Protein AF-A0A918KA55-F1 (afdb_monomer)

Secondary structure (DSSP, 8-state):
------------------------PPP-----------PPPPPSSB-GGGSEEEEEPPEEEEEEEEEEE--TTSPPEEEEEEEEEEEE-EEEEEEEEPTTT--EEEE--BS-TT---EEESSPTT-EEEEEEE-

Organism: NCBI:txid1220491

Solvent-accessible surface area (backbone atoms only — not comparable to full-atom values): 8939 Å² total; per-residue (Å²): 135,84,80,88,82,84,86,86,83,83,86,80,89,80,92,76,92,73,91,74,83,82,76,76,78,75,81,79,72,80,79,73,76,71,82,81,78,80,71,78,80,78,70,89,46,42,60,69,91,78,39,47,80,45,76,46,75,56,42,70,46,78,46,74,49,77,48,77,44,86,40,86,98,53,74,60,47,78,44,37,36,42,35,38,25,26,68,37,48,16,35,33,48,36,28,44,67,42,89,88,79,67,50,73,42,82,58,87,52,55,69,56,90,82,69,85,67,42,81,42,82,65,50,60,72,38,65,60,77,76,68,45,78,99

Radius of gyration: 45.69 Å; Cα contacts (8 Å, |Δi|>4): 181; chains: 1; bounding box: 46×30×163 Å

Structure (mmCIF, N/CA/C/O backbone):
data_AF-A0A918KA55-F1
#
_entry.id   AF-A0A918KA55-F1
#
loop_
_atom_site.group_PDB
_atom_site.id
_atom_site.type_symbol
_atom_site.label_atom_id
_atom_site.label_alt_id
_atom_site.label_comp_id
_atom_site.label_asym_id
_atom_site.label_entity_id
_atom_site.label_seq_id
_atom_site.pdbx_PDB_ins_code
_atom_site.Cartn_x
_atom_site.Cartn_y
_atom_site.Cartn_z
_atom_site.occupancy
_atom_site.B_iso_or_equiv
_atom_site.auth_seq_id
_atom_site.auth_comp_id
_atom_site.auth_asym_id
_atom_site.auth_atom_id
_atom_site.pdbx_PDB_model_num
ATOM 1 N N . MET A 1 1 ? -15.176 9.967 122.867 1.00 38.62 1 MET A N 1
ATOM 2 C CA . MET A 1 1 ? -15.833 10.428 121.621 1.00 38.62 1 MET A CA 1
ATOM 3 C C . MET A 1 1 ? -16.014 9.207 120.716 1.00 38.62 1 MET A C 1
ATOM 5 O O . MET A 1 1 ? -15.393 8.191 120.985 1.00 38.62 1 MET A O 1
ATOM 9 N N . ARG A 1 2 ? -16.979 9.254 119.798 1.00 40.44 2 ARG A N 1
ATOM 10 C CA . ARG A 1 2 ? -17.869 8.151 119.382 1.00 40.44 2 ARG A CA 1
ATOM 11 C C . ARG A 1 2 ? -17.243 6.999 118.562 1.00 40.44 2 ARG A C 1
ATOM 13 O O . ARG A 1 2 ? -16.428 7.257 117.693 1.00 40.44 2 ARG A O 1
ATOM 20 N N . LEU A 1 3 ? -17.775 5.797 118.850 1.00 40.72 3 LEU A N 1
ATOM 21 C CA . LEU A 1 3 ? -18.054 4.593 118.030 1.00 40.72 3 LEU A CA 1
ATOM 22 C C . LEU A 1 3 ? -16.961 4.064 117.074 1.00 40.72 3 LEU A C 1
ATOM 24 O O . LEU A 1 3 ? -16.523 4.762 116.177 1.00 40.72 3 LEU A O 1
ATOM 28 N N . SER A 1 4 ? -16.459 2.838 117.291 1.00 51.59 4 SER A N 1
ATOM 29 C CA . SER A 1 4 ? -17.059 1.532 116.898 1.00 51.59 4 SER A CA 1
ATOM 30 C C . SER A 1 4 ? -16.923 1.302 115.389 1.00 51.59 4 SER A C 1
ATOM 32 O O . SER A 1 4 ? -17.323 2.156 114.616 1.00 51.59 4 SER A O 1
ATOM 34 N N . ILE A 1 5 ? -16.322 0.204 114.924 1.00 54.62 5 ILE A N 1
ATOM 35 C CA . ILE A 1 5 ? -17.014 -1.022 114.474 1.00 54.62 5 ILE A CA 1
ATOM 36 C C . ILE A 1 5 ? -15.901 -2.065 114.238 1.00 54.62 5 ILE A C 1
ATOM 38 O O . ILE A 1 5 ? -14.994 -1.845 113.447 1.00 54.62 5 ILE A O 1
ATOM 42 N N . LYS A 1 6 ? -15.749 -3.057 115.117 1.00 42.44 6 LYS A N 1
ATOM 43 C CA . LYS A 1 6 ? -16.194 -4.449 114.919 1.00 42.44 6 LYS A CA 1
ATOM 44 C C . LYS A 1 6 ? -15.933 -5.042 113.524 1.00 42.44 6 LYS A C 1
ATOM 46 O O . LYS A 1 6 ? -16.616 -4.716 112.567 1.00 42.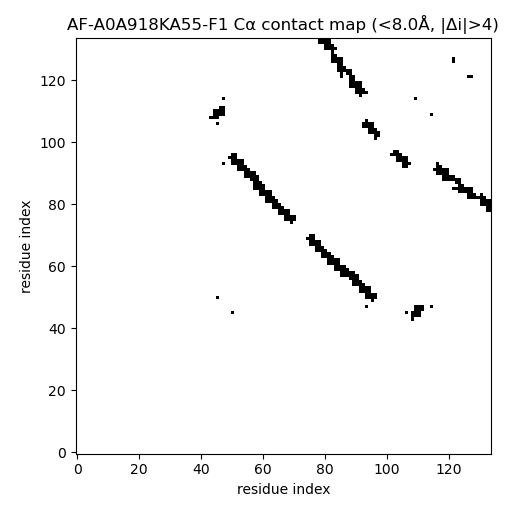44 6 LYS A O 1
ATOM 51 N N . SER A 1 7 ? -15.085 -6.069 113.555 1.00 47.94 7 SER A N 1
ATOM 52 C CA . SER A 1 7 ? -15.075 -7.245 112.681 1.00 47.94 7 SER A CA 1
ATOM 53 C C . SER A 1 7 ? -14.585 -7.065 111.250 1.00 47.94 7 SER A C 1
ATOM 55 O O . SER A 1 7 ? -15.325 -6.612 110.391 1.00 47.94 7 SER A O 1
ATOM 57 N N . LEU A 1 8 ? -13.421 -7.651 110.964 1.00 46.38 8 LEU A N 1
ATOM 58 C CA . LEU A 1 8 ? -13.393 -8.762 110.011 1.00 46.38 8 LEU A CA 1
ATOM 59 C C . LEU A 1 8 ? -12.160 -9.637 110.273 1.00 46.38 8 LEU A C 1
ATOM 61 O O . LEU A 1 8 ? -11.033 -9.307 109.919 1.00 46.38 8 LEU A O 1
ATOM 65 N N . ILE A 1 9 ? -12.399 -10.737 110.982 1.00 55.22 9 ILE A N 1
ATOM 66 C CA . ILE A 1 9 ? -11.512 -11.901 111.024 1.00 55.22 9 ILE A CA 1
ATOM 67 C C . ILE A 1 9 ? -11.809 -12.734 109.766 1.00 55.22 9 ILE A C 1
ATOM 69 O O . ILE A 1 9 ? -12.928 -12.678 109.258 1.00 55.22 9 ILE A O 1
ATOM 73 N N . LEU A 1 10 ? -10.833 -13.569 109.394 1.00 47.19 10 LEU A N 1
ATOM 74 C CA . LEU A 1 10 ? -10.891 -14.745 108.509 1.00 47.19 10 LEU A CA 1
ATOM 75 C C . LEU A 1 10 ? -10.411 -14.438 107.079 1.00 47.19 10 LEU A C 1
ATOM 77 O O . LEU A 1 10 ? -11.138 -13.899 106.259 1.00 47.19 10 LEU A O 1
ATOM 81 N N . ALA A 1 11 ? -9.102 -14.523 106.830 1.00 45.62 11 ALA A N 1
ATOM 82 C CA . ALA A 1 11 ? -8.346 -15.752 106.538 1.00 45.62 11 ALA A CA 1
ATOM 83 C C . ALA A 1 11 ? -8.782 -16.399 105.219 1.00 45.62 11 ALA A C 1
ATOM 85 O O . ALA A 1 11 ? -9.925 -16.812 105.112 1.00 45.62 11 ALA A O 1
ATOM 86 N N . THR A 1 12 ? -7.853 -16.495 104.262 1.00 50.22 12 THR A N 1
ATOM 87 C CA . THR A 1 12 ? -7.297 -17.752 103.713 1.00 50.22 12 THR A CA 1
ATOM 88 C C . THR A 1 12 ? -6.633 -17.487 102.358 1.00 50.22 12 THR A C 1
ATOM 90 O O . THR A 1 12 ? -7.292 -17.135 101.389 1.00 50.22 12 THR A O 1
ATOM 93 N N . THR 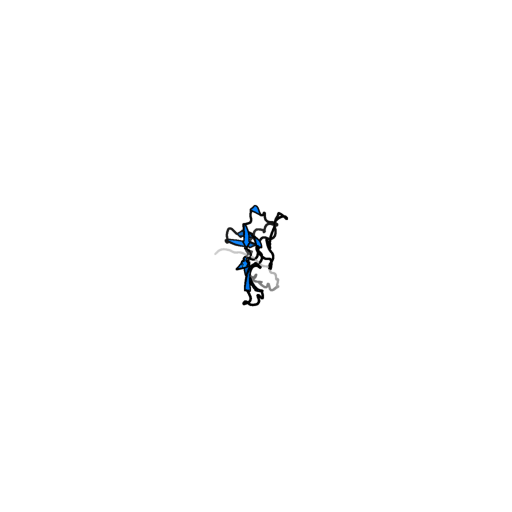A 1 13 ? -5.307 -17.645 102.338 1.00 53.47 13 THR A N 1
ATOM 94 C CA . THR A 1 13 ? -4.528 -18.434 101.364 1.00 53.47 13 THR A CA 1
ATOM 95 C C . THR A 1 13 ? -5.056 -18.583 99.930 1.00 53.47 13 THR A C 1
ATOM 97 O O . THR A 1 13 ? -6.027 -19.297 99.711 1.00 53.47 13 THR A O 1
ATOM 100 N N . ALA A 1 14 ? -4.273 -18.117 98.953 1.00 49.53 14 ALA A N 1
ATOM 101 C CA . ALA A 1 14 ? -3.889 -18.926 97.790 1.00 49.53 14 ALA A CA 1
ATOM 102 C C . ALA A 1 14 ? -2.717 -18.261 97.054 1.00 49.53 14 ALA A C 1
ATOM 104 O O . ALA A 1 14 ? -2.866 -17.255 96.365 1.00 49.53 14 ALA A O 1
ATOM 105 N N . SER A 1 15 ? -1.535 -18.842 97.224 1.00 52.38 15 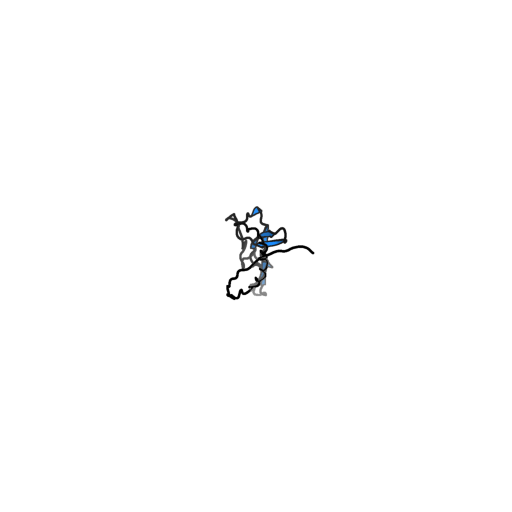SER A N 1
ATOM 106 C CA . SER A 1 15 ? -0.393 -18.653 96.339 1.00 52.38 15 SER A CA 1
ATOM 107 C C . SER A 1 15 ? -0.734 -19.180 94.945 1.00 52.38 15 SER A C 1
ATOM 109 O O . SER A 1 15 ? -1.138 -20.333 94.841 1.00 52.38 15 SER A O 1
ATOM 111 N N . ALA A 1 16 ? -0.502 -18.396 93.893 1.00 52.12 16 ALA A N 1
ATOM 112 C CA . ALA A 1 16 ? -0.042 -18.896 92.593 1.00 52.12 16 ALA A CA 1
ATOM 113 C C . ALA A 1 16 ? 0.318 -17.711 91.690 1.00 52.12 16 ALA A C 1
ATOM 115 O O . ALA A 1 16 ? -0.535 -17.045 91.111 1.00 52.12 16 ALA A O 1
ATOM 116 N N . VAL A 1 17 ? 1.617 -17.462 91.584 1.00 58.56 17 VAL A N 1
ATOM 117 C CA . VAL A 1 17 ? 2.212 -16.657 90.522 1.00 58.56 17 VAL A CA 1
ATOM 118 C C . VAL A 1 17 ? 2.050 -17.455 89.229 1.00 58.56 17 VAL A C 1
ATOM 120 O O . VAL A 1 17 ? 2.606 -18.546 89.131 1.00 58.56 17 VAL A O 1
ATOM 123 N N . ILE A 1 18 ? 1.318 -16.938 88.241 1.00 55.19 18 ILE A N 1
ATOM 124 C CA . ILE A 1 18 ? 1.461 -17.392 86.854 1.00 55.19 18 ILE A CA 1
ATOM 125 C C . ILE A 1 18 ? 1.617 -16.156 85.973 1.00 55.19 18 ILE A C 1
ATOM 127 O O . ILE A 1 18 ? 0.711 -15.346 85.807 1.00 55.19 18 ILE A O 1
ATOM 131 N N . SER A 1 19 ? 2.843 -16.039 85.476 1.00 54.78 19 SER A N 1
ATOM 132 C CA . SER A 1 19 ? 3.328 -15.168 84.416 1.00 54.78 19 SER A CA 1
ATOM 133 C C . SER A 1 19 ? 2.313 -14.994 83.281 1.00 54.78 19 SER A C 1
ATOM 135 O O . SER A 1 19 ? 2.123 -15.902 82.475 1.00 54.78 19 SER A O 1
ATOM 137 N N . GLY A 1 20 ? 1.704 -13.812 83.184 1.00 49.44 20 GLY A N 1
ATOM 138 C CA . GLY A 1 20 ? 1.009 -13.363 81.981 1.00 49.44 20 GLY A CA 1
ATOM 139 C C . GLY A 1 20 ? 1.950 -12.506 81.141 1.00 49.44 20 GLY A C 1
ATOM 140 O O . GLY A 1 20 ? 2.225 -11.365 81.504 1.00 49.44 20 GLY A O 1
ATOM 141 N N . CYS A 1 21 ? 2.459 -13.045 80.033 1.00 53.59 21 CYS A N 1
ATOM 142 C CA . CYS A 1 21 ? 3.125 -12.248 79.006 1.00 53.59 21 CYS A CA 1
ATOM 143 C C . CYS A 1 21 ? 2.113 -11.246 78.436 1.00 53.59 21 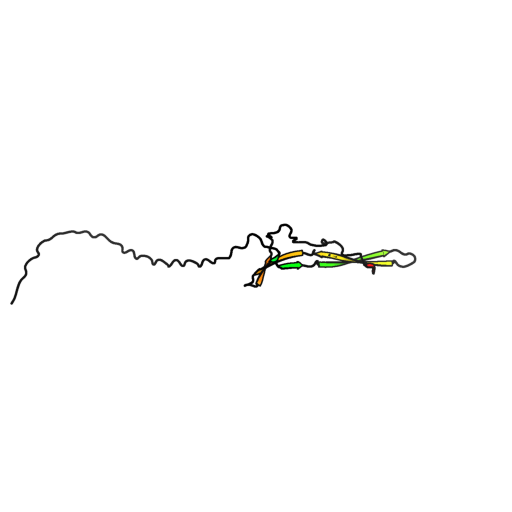CYS A C 1
ATOM 145 O O . CYS A 1 21 ? 1.148 -11.648 77.787 1.00 53.59 21 CYS A O 1
ATOM 147 N N . MET A 1 22 ? 2.323 -9.948 78.661 1.00 50.88 22 MET A N 1
ATOM 148 C CA . MET A 1 22 ? 1.639 -8.923 77.877 1.00 50.88 22 MET A CA 1
ATOM 149 C C . MET A 1 22 ? 2.215 -8.965 76.463 1.00 50.88 22 MET A C 1
ATOM 151 O O . MET A 1 22 ? 3.265 -8.389 76.192 1.00 50.88 22 MET A O 1
ATOM 155 N N . VAL A 1 23 ? 1.552 -9.699 75.572 1.00 55.97 23 VAL A N 1
ATOM 156 C CA . VAL A 1 23 ? 1.773 -9.568 74.133 1.00 55.97 23 VAL A CA 1
ATOM 157 C C . VAL A 1 23 ? 1.193 -8.214 73.745 1.00 55.97 23 VAL A C 1
ATOM 159 O O . VAL A 1 23 ? -0.019 -8.016 73.792 1.00 55.97 23 VAL A O 1
ATOM 162 N N . VAL A 1 24 ? 2.070 -7.260 73.441 1.00 64.12 24 VAL A N 1
ATOM 163 C CA . VAL A 1 24 ? 1.682 -6.021 72.766 1.00 64.12 24 VAL A CA 1
ATOM 164 C C . VAL A 1 24 ? 1.215 -6.438 71.370 1.00 64.12 24 VAL A C 1
ATOM 166 O O . VAL A 1 24 ? 2.025 -7.010 70.640 1.00 64.12 24 VAL A O 1
ATOM 169 N N . PRO A 1 25 ? -0.064 -6.247 71.001 1.00 64.88 25 PRO A N 1
ATOM 170 C CA . PRO A 1 25 ? -0.504 -6.560 69.652 1.00 64.88 25 PRO A CA 1
ATOM 171 C C . PRO A 1 25 ? 0.245 -5.648 68.679 1.00 64.88 25 PRO A C 1
ATOM 173 O O . PRO A 1 25 ? 0.283 -4.430 68.868 1.00 64.88 25 PRO A O 1
ATOM 176 N N . GLU A 1 26 ? 0.878 -6.247 67.672 1.00 68.88 26 GLU A N 1
ATOM 177 C CA . GLU A 1 26 ? 1.509 -5.498 66.591 1.00 68.88 26 GLU A CA 1
ATOM 178 C C . GLU A 1 26 ? 0.443 -4.631 65.899 1.00 68.88 26 GLU A C 1
ATOM 180 O O . GLU A 1 26 ? -0.695 -5.085 65.724 1.00 68.88 26 GLU A O 1
ATOM 185 N N . PRO A 1 27 ? 0.757 -3.367 65.559 1.00 67.06 27 PRO A N 1
ATOM 186 C CA . PRO A 1 27 ? -0.184 -2.507 64.864 1.00 67.06 27 PRO A CA 1
ATOM 187 C C . PRO A 1 27 ? -0.549 -3.167 63.535 1.00 67.06 27 PRO A C 1
ATOM 189 O O . PRO A 1 27 ? 0.310 -3.389 62.687 1.00 67.06 27 PRO A O 1
ATOM 192 N N . VAL A 1 28 ? -1.829 -3.501 63.376 1.00 65.38 28 VAL A N 1
ATOM 193 C CA . VAL A 1 28 ? -2.372 -3.987 62.108 1.00 65.38 28 VAL A CA 1
ATOM 194 C C . VAL A 1 28 ? -2.200 -2.853 61.106 1.00 65.38 28 VAL A C 1
ATOM 196 O O . VAL A 1 28 ? -2.848 -1.812 61.235 1.00 65.38 28 VAL A O 1
ATOM 199 N N . GLU A 1 29 ? -1.285 -3.020 60.153 1.00 66.00 29 GLU A N 1
ATOM 200 C CA . GLU A 1 29 ? -1.146 -2.070 59.056 1.00 66.00 29 GLU A CA 1
ATOM 201 C C . GLU A 1 29 ? -2.495 -1.990 58.331 1.00 66.00 29 GLU A C 1
ATOM 203 O O . GLU A 1 29 ? -3.092 -3.035 58.039 1.00 66.00 29 GLU A O 1
ATOM 208 N N . PRO A 1 30 ? -3.036 -0.783 58.082 1.00 62.66 30 PRO A N 1
ATOM 209 C CA . PRO A 1 30 ? -4.250 -0.659 57.301 1.00 62.66 30 PRO A CA 1
ATOM 210 C C . PRO A 1 30 ? -3.971 -1.291 55.942 1.00 62.66 30 PRO A C 1
ATOM 212 O O . PRO A 1 30 ? -3.089 -0.837 55.213 1.00 62.66 30 PRO A O 1
ATOM 215 N N . VAL A 1 31 ? -4.700 -2.362 55.625 1.00 63.03 31 VAL A N 1
ATOM 216 C CA . VAL A 1 31 ? -4.710 -2.942 54.286 1.00 63.03 31 VAL A CA 1
ATOM 217 C C . VAL A 1 31 ? -5.244 -1.847 53.376 1.00 63.03 31 VAL A C 1
ATOM 219 O O . VAL A 1 31 ? -6.443 -1.583 53.332 1.00 63.03 31 VAL A O 1
ATOM 222 N N . VAL A 1 32 ? -4.330 -1.133 52.723 1.00 61.91 32 VAL A N 1
ATOM 223 C CA . VAL A 1 32 ? -4.665 -0.209 51.651 1.00 61.91 32 VAL A CA 1
ATOM 224 C C . VAL A 1 32 ? -5.157 -1.101 50.525 1.00 61.91 32 VAL A C 1
ATOM 226 O O . VAL A 1 32 ? -4.359 -1.727 49.828 1.00 61.91 32 VAL A O 1
ATOM 229 N N . GLU A 1 33 ? -6.475 -1.237 50.403 1.00 64.56 33 GLU A N 1
ATOM 230 C CA . GLU A 1 33 ? -7.081 -1.833 49.221 1.00 64.56 33 GLU A CA 1
ATOM 231 C C . GLU A 1 33 ? -6.590 -1.010 48.029 1.00 64.56 33 GLU A C 1
ATOM 233 O O . GLU A 1 33 ? -6.897 0.178 47.902 1.00 64.56 33 GLU A O 1
ATOM 238 N N . ALA A 1 34 ? -5.715 -1.608 47.218 1.00 64.75 34 ALA A N 1
ATOM 239 C CA . ALA A 1 34 ? -5.224 -0.961 46.017 1.00 64.75 34 ALA A CA 1
ATOM 240 C C . ALA A 1 34 ? -6.445 -0.592 45.162 1.00 64.75 34 ALA A C 1
ATOM 242 O O . ALA A 1 34 ? -7.324 -1.442 44.989 1.00 64.75 34 ALA A O 1
ATOM 243 N N . PRO A 1 35 ? -6.537 0.647 44.650 1.00 65.75 35 PRO A N 1
ATOM 244 C CA . PRO A 1 35 ? -7.652 1.028 43.803 1.00 65.75 35 PRO A CA 1
ATOM 245 C C . PRO A 1 35 ? -7.698 0.067 42.616 1.00 65.75 35 PRO A C 1
ATOM 247 O O . PRO A 1 35 ? -6.742 -0.030 41.844 1.00 65.75 35 PRO A O 1
ATOM 250 N N . VAL A 1 36 ? -8.797 -0.679 42.504 1.00 65.56 36 VAL A N 1
ATOM 251 C CA . VAL A 1 36 ? -9.068 -1.519 41.342 1.00 65.56 36 VAL A CA 1
ATOM 252 C C . VAL A 1 36 ? -9.317 -0.562 40.186 1.00 65.56 36 VAL A C 1
ATOM 254 O O . VAL A 1 36 ? -10.363 0.076 40.102 1.00 65.56 36 VAL A O 1
ATOM 257 N N . VAL A 1 37 ? -8.311 -0.400 39.332 1.00 65.69 37 VAL A N 1
ATOM 258 C CA . VAL A 1 37 ? -8.465 0.308 38.065 1.00 65.69 37 VAL A CA 1
ATOM 259 C C . VAL A 1 37 ? -9.266 -0.621 37.158 1.00 65.69 37 VAL A C 1
ATOM 261 O O . VAL A 1 37 ? -8.725 -1.582 36.612 1.00 65.69 37 VAL A O 1
ATOM 264 N N . GLU A 1 38 ? -10.571 -0.378 37.054 1.00 63.66 38 GLU A N 1
ATOM 265 C CA . GLU A 1 38 ? -11.433 -1.050 36.084 1.00 63.66 38 GLU A CA 1
ATOM 266 C C . GLU A 1 38 ? -11.037 -0.577 34.681 1.00 63.66 38 GLU A C 1
ATOM 268 O O . GLU A 1 38 ? -11.504 0.448 34.189 1.00 63.66 38 GLU A O 1
ATOM 273 N N . VAL A 1 39 ? -10.116 -1.302 34.042 1.00 66.81 39 VAL A N 1
ATOM 274 C CA . VAL A 1 39 ? -9.835 -1.115 32.617 1.00 66.81 39 VAL A CA 1
ATOM 275 C C . VAL A 1 39 ? -11.075 -1.596 31.860 1.00 66.81 39 VAL A C 1
ATOM 277 O O . VAL A 1 39 ? -11.466 -2.754 32.045 1.00 66.81 3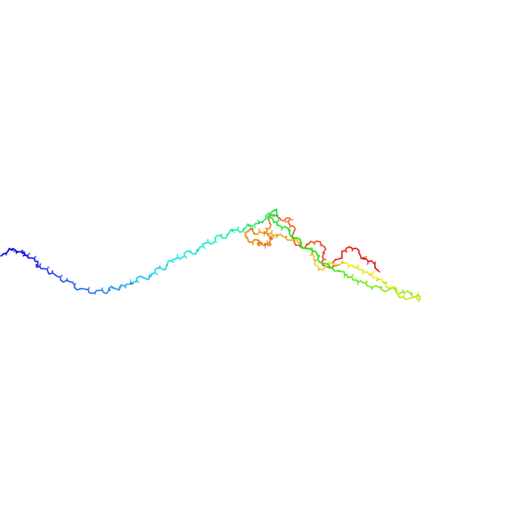9 VAL A O 1
ATOM 280 N N . PRO A 1 40 ? -11.721 -0.749 31.038 1.00 64.38 40 PRO A N 1
ATOM 281 C CA . PRO A 1 40 ? -12.876 -1.179 30.266 1.00 64.38 40 PRO A CA 1
ATOM 282 C C . PRO A 1 40 ? -12.476 -2.371 29.395 1.00 64.38 40 PRO A C 1
ATOM 284 O O . PRO A 1 40 ? -11.437 -2.356 28.733 1.00 64.38 40 PRO A O 1
ATOM 287 N N . ALA A 1 41 ? -13.285 -3.430 29.431 1.00 69.00 41 ALA A N 1
ATOM 288 C CA . ALA A 1 41 ? -13.024 -4.617 28.634 1.00 69.00 41 ALA A CA 1
ATOM 289 C C . ALA A 1 41 ? -13.030 -4.234 27.149 1.00 69.00 41 ALA A C 1
ATOM 291 O O . ALA A 1 41 ? -14.025 -3.701 26.650 1.00 69.00 41 ALA A O 1
ATOM 292 N N . ALA A 1 42 ? -11.922 -4.501 26.453 1.00 68.50 42 ALA A N 1
ATOM 293 C CA . ALA A 1 42 ? -11.866 -4.335 25.009 1.00 68.50 42 ALA A CA 1
ATOM 294 C C . ALA A 1 42 ? -12.970 -5.191 24.357 1.00 68.50 42 ALA A C 1
ATOM 296 O O . ALA A 1 42 ? -13.208 -6.324 24.799 1.00 68.50 42 ALA A O 1
ATOM 297 N N . PRO A 1 43 ? -13.671 -4.669 23.338 1.00 75.62 43 PRO A N 1
ATOM 298 C CA . PRO A 1 43 ? -14.708 -5.426 22.656 1.00 75.62 43 PRO A CA 1
ATOM 299 C C . PRO A 1 43 ? -14.102 -6.652 21.959 1.00 75.62 43 PRO A C 1
ATOM 301 O O . PRO A 1 43 ? -12.970 -6.624 21.477 1.00 75.62 43 PRO A O 1
ATOM 304 N N . LEU A 1 44 ? -14.871 -7.743 21.902 1.00 82.88 44 LEU A N 1
ATOM 305 C CA . LEU A 1 44 ? -14.433 -9.002 21.283 1.00 82.88 44 LEU A CA 1
ATOM 306 C C . LEU A 1 44 ? -14.142 -8.842 19.783 1.00 82.88 44 LEU A C 1
ATOM 308 O O . LEU A 1 44 ? -13.235 -9.486 19.260 1.00 82.88 44 LEU A O 1
ATOM 312 N N . CYS A 1 45 ? -14.890 -7.971 19.108 1.00 87.19 45 CYS A N 1
ATOM 313 C CA . CYS A 1 45 ? -14.698 -7.595 17.715 1.00 87.19 45 CYS A CA 1
ATOM 314 C C . CYS A 1 45 ? -15.080 -6.121 17.516 1.00 87.19 45 CYS A C 1
ATOM 316 O O . CYS A 1 45 ? -15.839 -5.561 18.314 1.00 87.19 45 CYS A O 1
ATOM 318 N N . TYR A 1 46 ? -14.559 -5.502 16.461 1.00 88.69 46 TYR A N 1
ATOM 319 C CA . TYR A 1 46 ? -14.869 -4.128 16.082 1.00 88.69 46 TYR A CA 1
ATOM 320 C C . TYR A 1 46 ? -15.693 -4.078 14.795 1.00 88.69 46 TYR A C 1
ATOM 322 O O . TYR A 1 46 ? -15.402 -4.762 13.812 1.00 88.69 46 TYR A O 1
ATOM 330 N N . GLU A 1 47 ? -16.703 -3.212 14.796 1.00 89.38 47 GLU A N 1
ATOM 331 C CA . GLU A 1 47 ? -17.453 -2.848 13.598 1.00 89.38 47 GLU A CA 1
ATOM 332 C C . GLU A 1 47 ? -16.618 -1.907 12.727 1.00 89.38 47 GLU A C 1
ATOM 334 O O . GLU A 1 47 ? -16.151 -0.870 13.198 1.00 89.38 47 GLU A O 1
ATOM 339 N N . VAL A 1 48 ? -16.478 -2.219 11.438 1.00 86.44 48 VAL A N 1
ATOM 340 C CA . VAL A 1 48 ? -15.643 -1.447 10.493 1.00 86.44 48 VAL A CA 1
ATOM 341 C C . VAL A 1 48 ? -16.098 0.005 10.379 1.00 86.44 48 VAL A C 1
ATOM 343 O O . VAL A 1 48 ? -15.285 0.909 10.227 1.00 86.44 48 VAL A O 1
ATOM 346 N N . THR A 1 49 ? -17.405 0.242 10.505 1.00 86.62 49 THR A N 1
ATOM 347 C CA . THR A 1 49 ? -18.001 1.586 10.448 1.00 86.62 49 THR A CA 1
ATOM 348 C C . THR A 1 49 ? -17.536 2.508 11.576 1.00 86.62 49 THR A C 1
ATOM 350 O O . THR A 1 49 ? -17.626 3.727 11.436 1.00 86.62 49 THR A O 1
ATOM 353 N N . ALA A 1 50 ? -17.036 1.944 12.678 1.00 83.44 50 ALA A N 1
ATOM 354 C CA . ALA A 1 50 ? -16.486 2.683 13.808 1.00 83.44 50 ALA A CA 1
ATOM 355 C C . ALA A 1 50 ? -14.958 2.863 13.725 1.00 83.44 50 ALA A C 1
ATOM 357 O O . ALA A 1 50 ? -14.380 3.536 14.579 1.00 83.44 50 ALA A O 1
ATOM 358 N N . LEU A 1 51 ? -14.304 2.262 12.727 1.00 87.88 51 LEU A N 1
ATOM 359 C CA . LEU A 1 51 ? -12.856 2.291 12.552 1.00 87.88 51 LEU A CA 1
ATOM 360 C C . LEU A 1 51 ? -12.448 3.293 11.478 1.00 87.88 51 LEU A C 1
ATOM 362 O O . LEU A 1 51 ? -13.181 3.574 10.529 1.00 87.88 51 LEU A O 1
ATOM 366 N N . GLN A 1 52 ? -11.229 3.803 11.607 1.00 90.06 52 G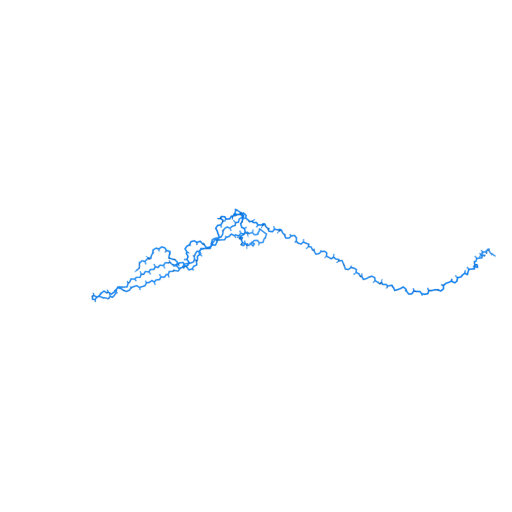LN A N 1
ATOM 367 C CA . GLN A 1 52 ? -10.612 4.610 10.569 1.00 90.06 52 GLN A CA 1
ATOM 368 C C . GLN A 1 52 ? -9.764 3.714 9.667 1.00 90.06 52 GLN A C 1
ATOM 370 O O . GLN A 1 52 ? -8.858 3.033 10.141 1.00 90.06 52 GLN A O 1
ATOM 375 N N . MET A 1 53 ? -10.045 3.741 8.364 1.00 91.00 53 MET A N 1
ATOM 376 C CA . MET A 1 53 ? -9.217 3.088 7.352 1.00 91.00 53 MET A CA 1
ATOM 377 C C . MET A 1 53 ? -7.997 3.959 7.039 1.00 91.00 53 MET A C 1
ATOM 379 O O . MET A 1 53 ? -8.141 5.155 6.769 1.00 91.00 53 MET A O 1
ATOM 383 N N . ILE A 1 54 ? -6.810 3.360 7.064 1.00 90.75 54 ILE A N 1
ATOM 384 C CA . ILE A 1 54 ? -5.553 3.989 6.666 1.00 90.75 54 ILE A CA 1
ATOM 385 C C . ILE A 1 54 ? -4.970 3.195 5.500 1.00 90.75 54 ILE A C 1
ATOM 387 O O . ILE A 1 54 ? -4.791 1.983 5.589 1.00 90.75 54 ILE A O 1
ATOM 391 N N . GLU A 1 55 ? -4.663 3.902 4.415 1.00 90.88 55 GLU A N 1
ATOM 392 C CA . GLU A 1 55 ? -4.000 3.352 3.235 1.00 90.88 55 GLU A CA 1
ATOM 393 C C . GLU A 1 55 ? -2.572 3.903 3.158 1.00 90.88 55 GLU A C 1
ATOM 395 O O . GLU A 1 55 ? -2.358 5.116 3.066 1.00 90.88 55 GLU A O 1
ATOM 400 N N . ILE A 1 56 ? -1.589 3.007 3.217 1.00 91.19 56 ILE A N 1
ATOM 401 C CA . ILE A 1 56 ? -0.193 3.309 2.908 1.00 91.19 56 ILE A CA 1
ATOM 402 C C . ILE A 1 56 ? -0.010 3.077 1.407 1.00 91.19 56 ILE A C 1
ATOM 404 O O . ILE A 1 56 ? -0.169 1.942 0.952 1.00 91.19 56 ILE A O 1
ATOM 408 N N . PRO A 1 57 ? 0.334 4.114 0.626 1.00 90.00 57 PRO A N 1
ATOM 409 C CA . PRO A 1 57 ? 0.508 3.969 -0.811 1.00 90.00 57 PRO A CA 1
ATOM 410 C C . PRO A 1 57 ? 1.727 3.101 -1.144 1.00 90.00 57 PRO A C 1
ATOM 412 O O . PRO A 1 57 ? 2.690 3.028 -0.377 1.00 90.00 57 PRO A O 1
ATOM 415 N N . ALA A 1 58 ? 1.699 2.487 -2.327 1.00 91.94 58 ALA A N 1
ATOM 416 C CA . ALA A 1 58 ? 2.821 1.714 -2.842 1.00 91.94 58 ALA A CA 1
ATOM 417 C C . ALA A 1 58 ? 4.047 2.612 -3.080 1.00 91.94 58 ALA A C 1
ATOM 419 O O . ALA A 1 58 ? 3.929 3.725 -3.598 1.00 91.94 58 ALA A O 1
ATOM 420 N N . GLU A 1 59 ? 5.234 2.106 -2.752 1.00 93.06 59 GLU A N 1
ATOM 421 C CA . GLU A 1 59 ? 6.498 2.760 -3.094 1.00 93.06 59 GLU A CA 1
ATOM 422 C C . GLU A 1 59 ? 7.026 2.193 -4.406 1.00 93.06 59 GLU A C 1
ATOM 424 O O . GLU A 1 59 ? 7.111 0.973 -4.581 1.00 93.06 59 GLU A O 1
ATOM 429 N N . THR A 1 60 ? 7.425 3.077 -5.316 1.00 93.81 60 THR A N 1
ATOM 430 C CA . THR A 1 60 ? 7.832 2.705 -6.670 1.00 93.81 60 THR A CA 1
ATOM 431 C C . THR A 1 60 ? 9.224 3.225 -7.008 1.00 93.81 60 THR A C 1
ATOM 433 O O . THR A 1 60 ? 9.776 4.115 -6.355 1.00 93.81 60 THR A O 1
ATOM 436 N N . LYS A 1 61 ? 9.839 2.628 -8.030 1.00 92.56 61 LYS A N 1
ATOM 437 C CA . LYS A 1 61 ? 11.122 3.065 -8.581 1.00 92.56 61 LYS A CA 1
ATOM 438 C C . LYS A 1 61 ? 11.145 2.904 -10.083 1.00 92.56 61 LYS A C 1
ATOM 440 O O . LYS A 1 61 ? 10.778 1.864 -10.614 1.00 92.56 61 LYS A O 1
ATOM 445 N N . THR A 1 62 ? 11.705 3.894 -10.760 1.00 92.62 62 THR A N 1
ATOM 446 C CA . THR A 1 62 ? 11.992 3.804 -12.188 1.00 92.62 62 THR A CA 1
ATOM 447 C C . THR A 1 62 ? 13.266 2.996 -12.433 1.00 92.62 62 THR A C 1
ATOM 449 O O . THR A 1 62 ? 14.341 3.309 -11.913 1.00 92.62 62 THR A O 1
ATOM 452 N N . VAL A 1 63 ? 13.157 1.957 -13.254 1.00 91.19 63 VAL A N 1
ATOM 453 C CA . VAL A 1 63 ? 14.277 1.193 -13.804 1.00 91.19 63 VAL A CA 1
ATOM 454 C C . VAL A 1 63 ? 14.459 1.587 -15.261 1.00 91.19 63 VAL A C 1
ATOM 456 O O . VAL A 1 63 ? 13.493 1.664 -16.016 1.00 91.19 63 VAL A O 1
ATOM 459 N N . VAL A 1 64 ? 15.707 1.844 -15.652 1.00 91.69 64 VAL A N 1
ATOM 460 C CA . VAL A 1 64 ? 16.063 2.228 -17.020 1.00 91.69 64 VAL A CA 1
ATOM 461 C C . VAL A 1 64 ? 16.893 1.118 -17.649 1.00 91.69 64 VAL A C 1
ATOM 463 O O . VAL A 1 64 ? 17.982 0.799 -17.172 1.00 91.69 64 VAL A O 1
ATOM 466 N N . GLY A 1 65 ? 16.367 0.537 -18.722 1.00 90.25 65 GLY A N 1
ATOM 467 C CA . GLY A 1 65 ? 17.088 -0.346 -19.630 1.00 90.25 65 GLY A CA 1
ATOM 468 C C . GLY A 1 65 ? 17.670 0.453 -20.794 1.00 90.25 65 GLY A C 1
ATOM 469 O O . GLY A 1 65 ? 17.019 1.357 -21.314 1.00 90.25 65 GLY A O 1
ATOM 470 N N . ILE A 1 66 ? 18.896 0.124 -21.195 1.00 90.62 66 ILE A N 1
ATOM 471 C CA . ILE A 1 66 ? 19.530 0.672 -22.397 1.00 90.62 66 ILE A CA 1
ATOM 472 C C . ILE A 1 66 ? 19.851 -0.509 -23.306 1.00 90.62 66 ILE A C 1
ATOM 474 O O . ILE A 1 66 ? 20.610 -1.397 -22.915 1.00 90.62 66 ILE A O 1
ATOM 478 N N . SER A 1 67 ? 19.268 -0.530 -24.499 1.00 89.44 67 SER A N 1
ATOM 479 C CA . SER A 1 67 ? 19.589 -1.492 -25.550 1.00 89.44 67 SER A CA 1
ATOM 480 C C . SER A 1 67 ? 20.402 -0.817 -26.650 1.00 89.44 67 SER A C 1
ATOM 482 O O . SER A 1 67 ? 20.156 0.331 -27.015 1.00 89.44 67 SER A O 1
ATOM 484 N N . LEU A 1 68 ? 21.388 -1.542 -27.175 1.00 91.69 68 LEU A N 1
ATOM 485 C CA . LEU A 1 68 ? 22.196 -1.114 -28.313 1.00 91.69 68 LEU A CA 1
ATOM 486 C C . LEU A 1 68 ? 21.798 -1.943 -29.527 1.00 91.69 68 LEU A C 1
ATOM 488 O O . LEU A 1 68 ? 21.857 -3.172 -29.489 1.00 91.69 68 LEU A O 1
ATOM 492 N N . ILE A 1 69 ? 21.396 -1.268 -30.596 1.00 90.19 69 ILE A N 1
ATOM 493 C CA . ILE A 1 69 ? 21.068 -1.896 -31.873 1.00 90.19 69 ILE A CA 1
ATOM 494 C C . ILE A 1 69 ? 22.226 -1.623 -32.827 1.00 90.19 69 ILE A C 1
ATOM 496 O O . ILE A 1 69 ? 22.483 -0.476 -33.192 1.00 90.19 69 ILE A O 1
ATOM 500 N N . GLU A 1 70 ? 22.939 -2.676 -33.226 1.00 92.56 70 GLU A N 1
ATOM 501 C CA . GLU A 1 70 ? 24.013 -2.567 -34.214 1.00 92.56 70 GLU A CA 1
ATOM 502 C C . GLU A 1 70 ? 23.447 -2.101 -35.563 1.00 92.56 70 GLU A C 1
ATOM 504 O O . GLU A 1 70 ? 22.499 -2.690 -36.083 1.00 92.56 70 GLU A O 1
ATOM 509 N N . ASN A 1 71 ? 24.034 -1.050 -36.143 1.00 92.25 71 ASN A N 1
ATOM 510 C CA . ASN A 1 71 ? 23.559 -0.465 -37.399 1.00 92.25 71 ASN A CA 1
ATOM 511 C C . ASN A 1 71 ? 24.691 -0.166 -38.408 1.00 92.25 71 ASN A C 1
ATOM 513 O O . ASN A 1 71 ? 24.867 0.987 -38.803 1.00 92.25 71 ASN A O 1
ATOM 517 N N . PRO A 1 72 ? 25.472 -1.162 -38.872 1.00 92.44 72 PRO A N 1
ATOM 518 C CA . PRO A 1 72 ? 26.530 -0.907 -39.852 1.00 92.44 72 PRO A CA 1
ATOM 519 C C . PRO A 1 72 ? 25.962 -0.317 -41.163 1.00 92.44 72 PRO A C 1
ATOM 521 O O . PRO A 1 72 ? 24.932 -0.799 -41.640 1.00 92.44 72 PRO A O 1
ATOM 524 N N . PRO A 1 73 ? 26.621 0.672 -41.806 1.00 92.06 73 PRO A N 1
ATOM 525 C CA . PRO A 1 73 ? 27.959 1.207 -41.520 1.00 92.06 73 PRO A CA 1
ATOM 526 C C . PRO A 1 73 ? 27.997 2.326 -40.462 1.00 92.06 73 PRO A C 1
ATOM 528 O O . PRO A 1 73 ? 29.055 2.916 -40.255 1.00 92.06 73 PRO A O 1
ATOM 531 N N . TYR A 1 74 ? 26.862 2.661 -39.854 1.00 90.44 74 TYR A N 1
ATOM 532 C CA . TYR A 1 74 ? 26.724 3.741 -38.882 1.00 90.44 74 TYR A CA 1
ATOM 533 C C . TYR A 1 74 ? 26.972 3.261 -37.448 1.00 90.44 74 TYR A C 1
ATOM 535 O O . TYR A 1 74 ? 27.083 2.061 -37.176 1.00 90.44 74 TYR A O 1
ATOM 543 N N . ASP A 1 75 ? 27.050 4.222 -36.528 1.00 92.50 75 ASP A N 1
ATOM 544 C CA . ASP A 1 75 ? 27.157 3.931 -35.103 1.00 92.50 75 ASP A CA 1
ATOM 545 C C . ASP A 1 75 ? 25.908 3.186 -34.592 1.00 92.50 75 ASP A C 1
ATOM 547 O O . ASP A 1 75 ? 24.804 3.382 -35.122 1.00 92.50 75 ASP A O 1
ATOM 551 N N . PRO A 1 76 ? 26.063 2.332 -33.562 1.00 91.00 76 PRO A N 1
ATOM 552 C CA . PRO A 1 76 ? 24.939 1.675 -32.915 1.00 91.00 76 PRO A CA 1
ATOM 553 C C . PRO A 1 76 ? 23.909 2.684 -32.410 1.00 91.00 76 PRO A C 1
ATOM 555 O O . PRO A 1 76 ? 24.246 3.745 -31.886 1.00 91.00 76 PRO A O 1
ATOM 558 N N . ILE A 1 77 ? 22.639 2.323 -32.542 1.00 90.00 77 ILE A N 1
ATOM 559 C CA . ILE A 1 77 ? 21.529 3.126 -32.039 1.00 90.00 77 ILE A CA 1
ATOM 560 C C . ILE A 1 77 ? 21.303 2.740 -30.577 1.00 90.00 77 ILE A C 1
ATOM 562 O O . ILE A 1 77 ? 21.045 1.571 -30.281 1.00 90.00 77 ILE A O 1
ATOM 566 N N . GLU A 1 78 ? 21.388 3.714 -29.670 1.00 90.31 78 GLU A N 1
ATOM 567 C CA . GLU A 1 78 ? 20.959 3.536 -28.282 1.00 90.31 78 GLU A CA 1
ATOM 568 C C . GLU A 1 78 ? 19.442 3.703 -28.190 1.00 90.31 78 GLU A C 1
ATOM 570 O O . GLU A 1 78 ? 18.897 4.716 -28.626 1.00 90.31 78 GLU A O 1
ATOM 575 N N . GLN A 1 79 ? 18.761 2.737 -27.587 1.00 90.12 79 GLN A N 1
ATOM 576 C CA . GLN A 1 79 ? 17.349 2.831 -27.246 1.00 90.12 79 GLN A CA 1
ATOM 577 C C . GLN A 1 79 ? 17.211 2.755 -25.728 1.00 90.12 79 GLN A C 1
ATOM 579 O O . GLN A 1 79 ? 17.745 1.846 -25.086 1.00 90.12 79 GLN A O 1
ATOM 584 N N . ARG A 1 80 ? 16.511 3.728 -25.141 1.00 89.88 80 ARG A N 1
ATOM 585 C CA . ARG A 1 80 ? 16.286 3.797 -23.696 1.00 89.88 80 ARG A CA 1
ATOM 586 C C . ARG A 1 80 ? 14.844 3.439 -23.395 1.00 89.88 80 ARG A C 1
ATOM 588 O O . ARG A 1 80 ? 13.921 3.975 -24.000 1.00 89.88 80 ARG A O 1
ATOM 595 N N . THR A 1 81 ? 14.656 2.537 -22.444 1.00 90.75 81 THR A N 1
ATOM 596 C CA . THR A 1 81 ? 13.334 2.143 -21.957 1.00 90.75 81 THR A CA 1
ATOM 597 C C . THR A 1 81 ? 13.266 2.383 -20.461 1.00 90.75 81 THR A C 1
ATOM 599 O O . THR A 1 81 ? 14.058 1.802 -19.718 1.00 90.75 81 THR A O 1
ATOM 602 N N . SER A 1 82 ? 12.333 3.212 -20.007 1.00 90.44 82 SER A N 1
ATOM 603 C CA . SER A 1 82 ? 12.051 3.415 -18.586 1.00 90.44 82 SER A CA 1
ATOM 604 C C . SER A 1 82 ? 10.780 2.683 -18.187 1.00 90.44 82 SER A C 1
ATOM 606 O O . SER A 1 82 ? 9.772 2.730 -18.887 1.00 90.44 82 SER A O 1
ATOM 608 N N . GLN A 1 83 ? 10.822 2.010 -17.043 1.00 91.44 83 GLN A N 1
ATOM 609 C CA . GLN A 1 83 ? 9.665 1.338 -16.473 1.00 91.44 83 GLN A CA 1
ATOM 610 C C . GLN A 1 83 ? 9.611 1.592 -14.974 1.00 91.44 83 GLN A C 1
ATOM 612 O O . GLN A 1 83 ? 10.612 1.442 -14.274 1.00 91.44 83 GLN A O 1
ATOM 617 N N . GLU A 1 84 ? 8.446 1.989 -14.479 1.00 91.94 84 GLU A N 1
ATOM 618 C CA . GLU A 1 84 ? 8.203 2.098 -13.049 1.00 91.94 84 GLU A CA 1
ATOM 619 C C . GLU A 1 84 ? 7.851 0.721 -12.489 1.00 91.94 84 GLU A C 1
ATOM 621 O O . GLU A 1 84 ? 6.980 0.033 -13.019 1.00 91.94 84 GLU A O 1
ATOM 626 N N . ILE A 1 85 ? 8.555 0.303 -11.442 1.00 92.94 85 ILE A N 1
ATOM 627 C CA . ILE A 1 85 ? 8.318 -0.959 -10.745 1.00 92.94 85 ILE A CA 1
ATOM 628 C C . ILE A 1 85 ? 7.941 -0.693 -9.294 1.00 92.94 85 ILE A C 1
ATOM 630 O O . ILE A 1 85 ? 8.471 0.224 -8.661 1.00 92.94 85 ILE A O 1
ATOM 634 N N . VAL A 1 86 ? 7.055 -1.518 -8.749 1.00 93.19 86 VAL A N 1
ATOM 635 C CA . VAL A 1 86 ? 6.710 -1.475 -7.328 1.00 93.19 86 VAL A CA 1
ATOM 636 C C . VAL A 1 86 ? 7.861 -2.063 -6.513 1.00 93.19 86 VAL A C 1
ATOM 638 O O . VAL A 1 86 ? 8.321 -3.170 -6.778 1.00 93.19 86 VAL A O 1
ATOM 641 N N . ILE A 1 87 ? 8.348 -1.328 -5.515 1.00 92.56 87 ILE A N 1
ATOM 642 C CA . ILE A 1 87 ? 9.312 -1.821 -4.519 1.00 92.56 87 ILE A CA 1
ATOM 643 C C . ILE A 1 87 ? 8.580 -2.288 -3.267 1.00 92.56 87 ILE A C 1
ATOM 645 O O . ILE A 1 87 ? 8.926 -3.325 -2.703 1.00 92.56 87 ILE A O 1
ATOM 649 N N . LYS A 1 88 ? 7.577 -1.525 -2.835 1.00 92.19 88 LYS A N 1
ATOM 650 C CA . LYS A 1 88 ? 6.752 -1.839 -1.674 1.00 92.19 88 LYS A CA 1
ATOM 651 C C . LYS A 1 88 ? 5.291 -1.754 -2.077 1.00 92.19 88 LYS A C 1
ATOM 653 O O . LYS A 1 88 ? 4.878 -0.754 -2.657 1.00 92.19 88 LYS A O 1
ATOM 658 N N . GLN A 1 89 ? 4.541 -2.809 -1.794 1.00 91.38 89 GLN A N 1
ATOM 659 C CA . GLN A 1 89 ? 3.115 -2.873 -2.091 1.00 91.38 89 GLN A CA 1
ATOM 660 C C . GLN A 1 89 ? 2.342 -1.869 -1.231 1.00 91.38 89 GLN A C 1
ATOM 662 O O . GLN A 1 89 ? 2.800 -1.503 -0.147 1.00 91.38 89 GL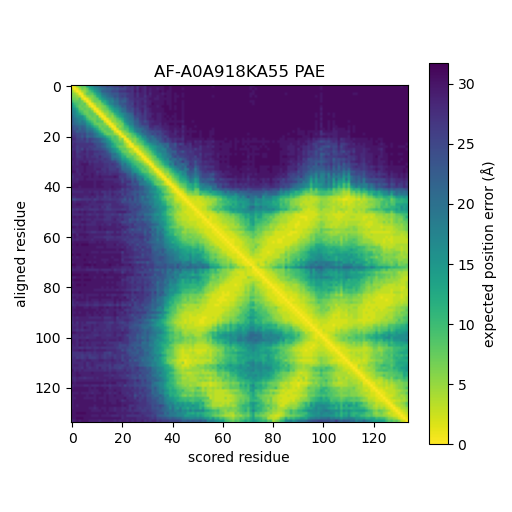N A O 1
ATOM 667 N N . ALA A 1 90 ? 1.192 -1.415 -1.724 1.00 91.56 90 ALA A N 1
ATOM 668 C CA . ALA A 1 90 ? 0.286 -0.623 -0.905 1.00 91.56 90 ALA A CA 1
ATOM 669 C C . ALA A 1 90 ? -0.317 -1.509 0.193 1.00 91.56 90 ALA A C 1
ATOM 671 O O . ALA A 1 90 ? -0.509 -2.708 -0.008 1.00 91.56 90 ALA A O 1
ATOM 672 N N . GLU A 1 91 ? -0.619 -0.930 1.349 1.00 91.88 91 GLU A N 1
ATOM 673 C CA . GLU A 1 91 ? -1.170 -1.660 2.491 1.00 91.88 91 GLU A CA 1
ATOM 674 C C . GLU A 1 91 ? -2.356 -0.906 3.088 1.00 91.88 91 GLU A C 1
ATOM 676 O O . GLU A 1 91 ? -2.292 0.307 3.288 1.00 91.88 91 GLU A O 1
ATOM 681 N N . VAL A 1 92 ? -3.430 -1.631 3.400 1.00 92.31 92 VAL A N 1
ATOM 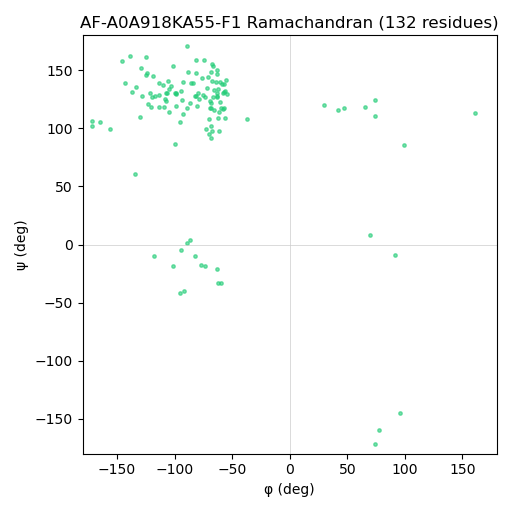682 C CA . VAL A 1 92 ? -4.617 -1.089 4.071 1.00 92.31 92 VAL A CA 1
ATOM 683 C C . VAL A 1 92 ? -4.747 -1.711 5.453 1.00 92.31 92 VAL A C 1
ATOM 685 O O . VAL A 1 92 ? -4.749 -2.934 5.596 1.00 92.31 92 VAL A O 1
ATOM 688 N N . PHE A 1 93 ? -4.895 -0.872 6.472 1.00 92.00 93 PHE A N 1
ATOM 689 C CA . PHE A 1 93 ? -5.175 -1.307 7.837 1.00 92.00 93 PHE A CA 1
ATOM 690 C C . PHE A 1 93 ? -6.208 -0.399 8.498 1.00 92.00 93 PHE A C 1
ATOM 692 O O . PHE A 1 93 ? -6.470 0.722 8.055 1.00 92.00 93 PHE A O 1
ATOM 699 N N . TYR A 1 94 ? -6.811 -0.898 9.571 1.00 91.69 94 TYR A N 1
ATOM 700 C CA . TYR A 1 94 ? -7.840 -0.188 10.317 1.00 91.69 94 TYR A CA 1
ATOM 701 C C . TYR A 1 94 ? -7.333 0.151 11.708 1.00 91.69 94 TYR A C 1
ATOM 703 O O . TYR A 1 94 ? -6.689 -0.670 12.363 1.00 91.69 94 TYR A O 1
ATOM 711 N N . VAL A 1 95 ? -7.648 1.356 12.175 1.00 92.31 95 VAL A N 1
ATOM 712 C CA . VAL A 1 95 ? -7.278 1.807 13.515 1.00 92.31 95 VAL A CA 1
ATOM 713 C C . VAL A 1 95 ? -8.489 2.258 14.308 1.00 92.31 95 VAL A C 1
ATOM 715 O O . VAL A 1 95 ? -9.433 2.852 13.776 1.00 92.31 95 VAL A O 1
ATOM 718 N N . VAL A 1 96 ? -8.427 2.009 15.612 1.00 90.62 96 VAL A N 1
ATOM 719 C CA . VAL A 1 96 ? -9.276 2.670 16.599 1.00 90.62 96 VAL A CA 1
ATOM 720 C C . VAL A 1 96 ? -8.483 3.809 17.228 1.00 90.62 96 VAL A C 1
ATOM 722 O O . VAL A 1 96 ? -7.342 3.624 17.657 1.00 90.62 96 VAL A O 1
ATOM 725 N N . THR A 1 97 ? -9.083 4.995 17.258 1.00 87.19 97 THR A N 1
ATOM 726 C CA . THR A 1 97 ? -8.503 6.164 17.923 1.00 87.19 97 THR A CA 1
ATOM 727 C C . THR A 1 97 ? -9.147 6.311 19.291 1.00 87.19 97 THR A C 1
ATOM 729 O O . THR A 1 97 ? -10.359 6.494 19.395 1.00 87.19 97 THR A O 1
ATOM 732 N N . ASP A 1 98 ? -8.333 6.244 20.337 1.00 85.19 98 ASP A N 1
ATOM 733 C CA . ASP A 1 98 ? -8.769 6.535 21.694 1.00 85.19 98 ASP A CA 1
ATOM 734 C C . ASP A 1 98 ? -9.076 8.036 21.824 1.00 85.19 98 ASP A C 1
ATOM 736 O O . ASP A 1 98 ? -8.241 8.889 21.521 1.00 85.19 98 ASP A O 1
ATOM 740 N N . THR A 1 99 ? -10.293 8.375 22.246 1.00 83.69 99 THR A N 1
ATOM 741 C CA . THR A 1 99 ? -10.762 9.768 22.294 1.00 83.69 99 THR A CA 1
ATOM 742 C C . THR A 1 99 ? -10.155 10.587 23.431 1.00 83.69 99 THR A C 1
ATOM 744 O O . THR A 1 99 ? -10.211 11.814 23.378 1.00 83.69 99 THR A O 1
ATOM 747 N N . GLU A 1 100 ? -9.603 9.943 24.461 1.00 85.06 100 GLU A N 1
ATOM 748 C CA . GLU A 1 100 ? -9.026 10.615 25.629 1.00 85.06 100 GLU A CA 1
ATOM 749 C C . GLU A 1 100 ? -7.526 10.867 25.449 1.00 85.06 100 GLU A C 1
ATOM 751 O O . GLU A 1 100 ? -7.020 11.934 25.796 1.00 85.06 100 GLU A O 1
ATOM 756 N N . THR A 1 101 ? -6.815 9.896 24.877 1.00 85.69 101 THR A N 1
ATOM 757 C CA . THR A 1 101 ? -5.356 9.933 24.699 1.00 85.69 101 THR A CA 1
ATOM 758 C C . THR A 1 101 ? -4.926 10.298 23.280 1.00 85.69 101 THR A C 1
ATOM 760 O O . THR A 1 101 ? -3.778 10.689 23.070 1.00 85.69 101 THR A O 1
ATOM 763 N N . GLY A 1 102 ? -5.821 10.171 22.295 1.00 82.06 102 GLY A N 1
ATOM 764 C CA . GLY A 1 102 ? -5.503 10.327 20.874 1.00 82.06 102 GLY A CA 1
ATOM 765 C C . GLY A 1 102 ? -4.637 9.197 20.309 1.00 82.06 102 GLY A C 1
ATOM 766 O O . GLY A 1 102 ? -4.157 9.305 19.180 1.00 82.06 102 GLY A O 1
ATOM 767 N N . SER A 1 103 ? -4.402 8.131 21.080 1.00 86.50 103 SER A N 1
ATOM 768 C CA . SER A 1 103 ? -3.590 6.998 20.646 1.00 86.50 103 SER A CA 1
ATOM 769 C C . SER A 1 103 ? -4.335 6.179 19.597 1.00 86.50 103 SER A C 1
ATOM 771 O O . SER A 1 103 ? -5.513 5.864 19.765 1.00 86.50 103 SER A O 1
ATOM 773 N N . GLN A 1 104 ? -3.635 5.804 18.529 1.00 88.88 104 GLN A N 1
ATOM 774 C CA . GLN A 1 104 ? -4.161 4.919 17.495 1.00 88.88 104 GLN A CA 1
ATOM 775 C C . GLN A 1 104 ? -3.661 3.504 17.745 1.00 88.88 104 GLN A C 1
ATOM 777 O O . GLN A 1 104 ? -2.464 3.291 17.938 1.00 88.88 104 GLN A O 1
ATOM 782 N N . THR A 1 105 ? -4.578 2.544 17.740 1.00 88.00 105 THR A N 1
ATOM 783 C CA . THR A 1 105 ? -4.248 1.121 17.857 1.00 88.00 105 THR A CA 1
ATOM 784 C C . THR A 1 105 ? -4.767 0.397 16.628 1.00 88.00 105 THR A C 1
ATOM 786 O O . THR A 1 105 ? -5.923 0.584 16.248 1.00 88.00 105 THR A O 1
ATOM 789 N N . GLU A 1 106 ? -3.909 -0.407 16.003 1.00 88.94 106 GLU A N 1
ATOM 790 C CA . GLU A 1 106 ? -4.295 -1.257 14.879 1.00 88.94 106 GLU A CA 1
ATOM 791 C C . GLU A 1 106 ? -5.292 -2.321 15.339 1.00 88.94 106 GLU A C 1
ATOM 793 O O . GLU A 1 106 ? -5.105 -2.980 16.365 1.00 88.94 106 GLU A O 1
ATOM 798 N N . VAL A 1 107 ? -6.360 -2.476 14.565 1.00 89.31 107 VAL A N 1
ATOM 799 C CA . VAL A 1 107 ? -7.419 -3.443 14.812 1.00 89.31 107 VAL A CA 1
ATOM 800 C C . VAL A 1 107 ? -7.309 -4.554 13.783 1.00 89.31 107 VAL A C 1
ATOM 802 O O . VAL A 1 107 ? -7.327 -4.303 12.583 1.00 89.31 107 VAL A O 1
ATOM 805 N N . THR A 1 108 ? -7.228 -5.788 14.270 1.00 86.94 108 THR A N 1
ATOM 806 C CA . THR A 1 108 ? -7.222 -7.005 13.441 1.00 86.94 108 THR A CA 1
ATOM 807 C C . THR A 1 108 ? -8.423 -7.910 13.729 1.00 86.94 108 THR A C 1
ATOM 809 O O . THR A 1 108 ? -8.670 -8.864 12.995 1.00 86.94 108 THR A O 1
ATOM 812 N N . ASN A 1 109 ? -9.197 -7.619 14.785 1.00 87.31 109 ASN A N 1
ATOM 813 C CA . ASN A 1 109 ? -10.387 -8.368 15.182 1.00 87.31 109 ASN A CA 1
ATOM 814 C C . ASN A 1 109 ? -11.671 -7.668 14.707 1.00 87.31 109 ASN A C 1
ATOM 816 O O . ASN A 1 109 ? -12.297 -6.896 15.434 1.00 87.31 109 ASN A O 1
ATOM 820 N N . PHE A 1 110 ? -12.085 -7.953 13.478 1.00 89.81 110 PHE A N 1
ATOM 821 C CA . PHE A 1 110 ? -13.309 -7.403 12.892 1.00 89.81 110 PHE A CA 1
ATOM 822 C C . PHE A 1 110 ? -14.531 -8.269 13.211 1.00 89.81 110 PHE A C 1
ATOM 824 O O . PHE A 1 110 ? -14.417 -9.485 13.357 1.00 89.81 110 PHE A O 1
ATOM 831 N N . CYS A 1 111 ? -15.707 -7.646 13.328 1.00 89.44 111 CYS A N 1
ATOM 832 C CA . CYS A 1 111 ? -16.976 -8.379 13.425 1.00 89.44 111 CYS A CA 1
ATOM 833 C C . CYS A 1 111 ? -17.448 -8.914 12.058 1.00 89.44 111 CYS A C 1
ATOM 835 O O . CYS A 1 111 ? -18.290 -9.809 12.009 1.00 89.44 111 CYS A O 1
ATOM 837 N N . ASP A 1 112 ? -16.904 -8.376 10.964 1.00 88.75 112 ASP A N 1
ATOM 838 C CA . ASP A 1 112 ? -17.162 -8.799 9.589 1.00 88.75 112 ASP A CA 1
ATOM 839 C C . ASP A 1 112 ? -15.936 -9.551 9.044 1.00 88.75 112 ASP A C 1
ATOM 841 O O . ASP A 1 112 ? -14.806 -9.079 9.152 1.00 88.75 112 ASP A O 1
ATOM 845 N N . GLU A 1 113 ? -16.152 -10.734 8.469 1.00 84.56 113 GLU A N 1
ATOM 846 C CA . GLU A 1 113 ? -15.091 -11.576 7.896 1.00 84.56 113 GLU A CA 1
ATOM 847 C C . GLU A 1 113 ? -14.693 -11.150 6.472 1.00 84.56 113 GLU A C 1
ATOM 849 O O . GLU A 1 113 ? -13.708 -11.645 5.931 1.00 84.56 113 GLU A O 1
ATOM 854 N N . THR A 1 114 ? -15.453 -10.248 5.845 1.00 85.88 114 THR A N 1
ATOM 855 C CA . THR A 1 114 ? -15.220 -9.787 4.466 1.00 85.88 114 THR A CA 1
ATOM 856 C C . THR A 1 114 ? -14.282 -8.586 4.370 1.00 85.88 114 THR A C 1
ATOM 858 O O . THR A 1 114 ? -14.026 -8.085 3.276 1.00 85.88 114 THR A O 1
ATOM 861 N N . VAL A 1 115 ? -13.763 -8.117 5.505 1.00 84.94 115 VAL A N 1
ATOM 862 C CA . VAL A 1 115 ? -12.881 -6.952 5.572 1.00 84.94 115 VAL A CA 1
ATOM 863 C C . VAL A 1 115 ? -11.540 -7.282 4.938 1.00 84.94 115 VAL A C 1
ATOM 865 O O . VAL A 1 115 ? -10.800 -8.141 5.416 1.00 84.94 115 VAL A O 1
ATOM 868 N N . GLU A 1 116 ? -11.213 -6.570 3.864 1.00 83.19 116 GLU A N 1
ATOM 869 C CA . GLU A 1 116 ? -9.913 -6.686 3.220 1.00 83.19 116 GLU A CA 1
ATOM 870 C C . GLU A 1 116 ? -8.882 -5.855 3.991 1.00 83.19 116 GLU A C 1
ATOM 872 O O . GLU A 1 116 ? -9.002 -4.637 4.124 1.00 83.19 116 GLU A O 1
ATOM 877 N N . THR A 1 117 ? -7.858 -6.529 4.510 1.00 87.19 117 THR A N 1
ATOM 878 C CA . THR A 1 117 ? -6.715 -5.906 5.188 1.00 87.19 117 THR A CA 1
ATOM 879 C C . THR A 1 117 ? -5.403 -6.423 4.625 1.00 87.19 117 THR A C 1
ATOM 881 O O . THR A 1 117 ? -5.310 -7.582 4.217 1.00 87.19 117 THR A O 1
ATOM 884 N N . GLY A 1 118 ? -4.367 -5.594 4.699 1.00 87.81 118 GLY A N 1
ATOM 885 C CA . GLY A 1 118 ? -3.011 -5.941 4.303 1.00 87.81 118 GLY A CA 1
ATOM 886 C C . GLY A 1 118 ? -2.687 -5.501 2.872 1.00 87.81 118 GLY A C 1
ATOM 887 O O . GLY A 1 118 ? -3.117 -4.418 2.465 1.00 87.81 118 GLY A O 1
ATOM 888 N N . PRO A 1 119 ? -1.877 -6.277 2.131 1.00 88.75 119 PRO A N 1
ATOM 889 C CA . PRO A 1 119 ? -1.347 -5.857 0.842 1.00 88.75 119 PRO A CA 1
ATOM 890 C C . PRO A 1 119 ? -2.437 -5.716 -0.222 1.00 88.75 119 PRO A C 1
ATOM 892 O O . PRO A 1 119 ? -3.162 -6.667 -0.513 1.00 88.75 119 PRO A O 1
ATOM 895 N N . VAL A 1 120 ? -2.491 -4.549 -0.860 1.00 89.62 120 VAL A N 1
ATOM 896 C CA . VAL A 1 120 ? -3.403 -4.243 -1.964 1.00 89.62 120 VAL A CA 1
ATOM 897 C C . VAL A 1 120 ? -2.631 -3.786 -3.201 1.00 89.62 120 VAL A C 1
ATOM 899 O O . VAL A 1 120 ? -1.580 -3.150 -3.122 1.00 89.62 120 VAL A O 1
ATOM 902 N N . GLY A 1 121 ? -3.162 -4.110 -4.379 1.00 85.69 121 GLY A N 1
ATOM 903 C CA . GLY A 1 121 ? -2.570 -3.696 -5.651 1.00 85.69 121 GLY A CA 1
ATOM 904 C C . GLY A 1 121 ? -1.337 -4.514 -6.073 1.00 85.69 121 GLY A C 1
ATOM 905 O O . GLY A 1 121 ? -1.175 -5.650 -5.626 1.00 85.69 121 GLY A O 1
ATOM 906 N N . PRO A 1 122 ? -0.497 -3.973 -6.975 1.00 87.69 122 PRO A N 1
ATOM 907 C CA . PRO A 1 122 ? 0.574 -4.728 -7.626 1.00 87.69 122 PRO A CA 1
ATOM 908 C C . PRO A 1 122 ? 1.684 -5.142 -6.658 1.00 87.69 122 PRO A C 1
ATOM 910 O O . PRO A 1 122 ? 2.072 -4.384 -5.766 1.00 87.69 122 PRO A O 1
ATOM 913 N N . ALA A 1 123 ? 2.197 -6.354 -6.839 1.00 90.00 123 ALA A N 1
ATOM 914 C CA . ALA A 1 123 ? 3.213 -6.932 -5.973 1.00 90.00 123 ALA A CA 1
ATOM 915 C C . ALA A 1 123 ? 4.599 -6.300 -6.212 1.00 90.00 123 ALA A C 1
ATOM 917 O O . ALA A 1 123 ? 4.876 -5.769 -7.292 1.00 90.00 123 ALA A O 1
ATOM 918 N N . PRO A 1 124 ? 5.523 -6.391 -5.237 1.00 89.44 124 PRO A N 1
ATOM 919 C CA . PRO A 1 124 ? 6.899 -5.958 -5.437 1.00 89.44 124 PRO A CA 1
ATOM 920 C C . PRO A 1 124 ? 7.538 -6.636 -6.657 1.00 89.44 124 PRO A C 1
ATOM 922 O O . PRO A 1 124 ? 7.518 -7.859 -6.794 1.00 89.44 124 PRO A O 1
ATOM 925 N N . GLY A 1 125 ? 8.129 -5.831 -7.536 1.00 85.56 125 GLY A N 1
ATOM 926 C CA . GLY A 1 125 ? 8.712 -6.254 -8.807 1.00 85.56 125 GLY A CA 1
ATOM 927 C C . GLY A 1 125 ? 7.753 -6.192 -9.996 1.00 85.56 125 GLY A C 1
ATOM 928 O O . GLY A 1 125 ? 8.211 -6.320 -11.131 1.00 85.56 125 GLY A O 1
ATOM 929 N N . GLU A 1 126 ? 6.458 -5.958 -9.777 1.00 89.00 126 GLU A N 1
ATOM 930 C CA . GLU A 1 126 ? 5.517 -5.727 -10.869 1.00 89.00 126 GLU A CA 1
ATOM 931 C C . GLU A 1 126 ? 5.674 -4.319 -11.439 1.00 89.00 126 GLU A C 1
ATOM 933 O O . GLU A 1 126 ? 5.945 -3.347 -10.726 1.00 89.00 126 GLU A O 1
ATOM 938 N N . ALA A 1 127 ? 5.520 -4.221 -12.757 1.00 85.44 127 ALA A N 1
ATOM 939 C CA . ALA A 1 127 ? 5.593 -2.959 -13.461 1.00 85.44 127 ALA A CA 1
ATOM 940 C C . ALA A 1 127 ? 4.254 -2.224 -13.430 1.00 85.44 127 ALA A C 1
ATOM 942 O O . ALA A 1 127 ? 3.196 -2.815 -13.659 1.00 85.44 127 ALA A O 1
ATOM 943 N N . LEU A 1 128 ? 4.320 -0.912 -13.232 1.00 81.88 128 LEU A N 1
ATOM 944 C CA . LEU A 1 128 ? 3.182 -0.023 -13.372 1.00 81.88 128 LEU A CA 1
ATOM 945 C C . LEU A 1 128 ? 3.159 0.539 -14.793 1.00 81.88 128 LEU A C 1
ATOM 947 O O . LEU A 1 128 ? 4.026 1.314 -15.192 1.00 81.88 128 LEU A O 1
ATOM 951 N N . GLY A 1 129 ? 2.150 0.134 -15.563 1.00 80.62 129 GLY A N 1
ATOM 952 C CA . GLY A 1 129 ? 1.950 0.612 -16.928 1.00 80.62 129 GLY A CA 1
ATOM 953 C C . GLY A 1 129 ? 2.928 0.036 -17.960 1.00 80.62 129 GLY A C 1
ATOM 954 O O . GLY A 1 129 ? 3.675 -0.915 -17.714 1.00 80.62 129 GLY A O 1
ATOM 955 N N . ALA A 1 130 ? 2.864 0.590 -19.171 1.00 81.88 130 ALA A N 1
ATOM 956 C CA . ALA A 1 130 ? 3.742 0.205 -20.270 1.00 81.88 130 ALA A CA 1
ATOM 957 C C . ALA A 1 130 ? 5.105 0.912 -20.148 1.00 81.88 130 ALA A C 1
ATOM 959 O O . ALA A 1 130 ? 5.149 2.054 -19.691 1.00 81.88 130 ALA A O 1
ATOM 960 N N . PRO A 1 131 ? 6.208 0.274 -20.578 1.00 81.38 131 PRO A N 1
ATOM 961 C CA . PRO A 1 131 ? 7.510 0.926 -20.609 1.00 81.38 131 PRO A CA 1
ATOM 962 C C . PRO A 1 131 ? 7.487 2.128 -21.559 1.00 81.38 131 PRO A C 1
ATOM 964 O O . PRO A 1 131 ? 7.005 2.037 -22.691 1.00 81.38 131 PRO A O 1
ATOM 967 N N . GLU A 1 132 ? 8.039 3.245 -21.100 1.00 85.81 132 GLU A N 1
ATOM 968 C CA . GLU A 1 132 ? 8.204 4.453 -21.901 1.00 85.81 132 GLU A CA 1
ATOM 969 C C . GLU A 1 132 ? 9.512 4.375 -22.691 1.00 85.81 132 GLU A C 1
ATOM 971 O O . GLU A 1 132 ? 10.537 3.917 -22.180 1.00 85.81 132 GLU A O 1
ATOM 976 N N . GLN A 1 133 ? 9.471 4.805 -23.953 1.00 80.62 133 GLN A N 1
ATOM 977 C CA . GLN A 1 133 ? 10.658 4.895 -24.801 1.00 80.62 133 GLN A CA 1
ATOM 978 C C . GLN A 1 133 ? 11.162 6.335 -24.828 1.00 80.62 133 GLN A C 1
ATOM 980 O O . GLN A 1 133 ? 10.375 7.255 -25.063 1.00 80.62 133 GLN A O 1
ATOM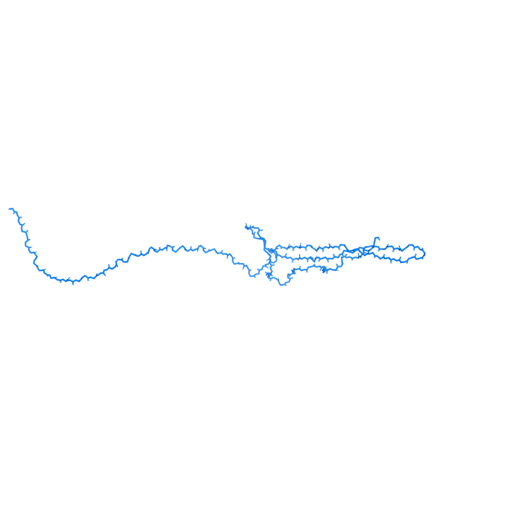 985 N N . GLY A 1 134 ? 12.462 6.503 -24.592 1.00 65.88 134 GLY A N 1
ATOM 986 C CA . GLY A 1 134 ? 13.161 7.790 -24.597 1.00 65.88 134 GLY A CA 1
ATOM 987 C C . GLY A 1 134 ? 14.309 7.847 -25.589 1.00 65.88 134 GLY A C 1
ATOM 988 O O . GLY A 1 134 ? 14.747 6.775 -26.067 1.00 65.88 134 GLY A O 1
#

Nearest PDB structures (foldseek):
  8ts6-assembly1_B  TM=3.145E-01  e=8.365E-01  uncultured cyanophage
  6cb8-assembly1_A  TM=4.519E-01  e=3.952E+00  Mus musculus

pLDDT: mean 78.57, std 15.85, range [38.62, 93.81]

Mean predicted aligned error: 16.78 Å

Foldseek 3Di:
DDDDDDDDDDDDDDDDDDDDPPPPDDPDDPPPPDPPPPDPDDDQADEQVQWDKDKAAFDKDKDKDWDWADDPPDHTDIKIWIWIFTQGFMWIWIWHQDPPPRDTDTHPGHPDPPDDGTGDDDDGGDTDDDIDID

Sequence (134 aa):
MRLSIKSLILATTASAVISGCMVVPEPVEPVVEAPVVEVPAAPLCYEVTALQMIEIPAETKTVVGISLIENPPYDPIEQRTSQEIVIKQAEVFYVVTDTETGSQTEVTNFCDETVETGPVGPAPGEALGAPEQG